Protein AF-A0ABD6TTY3-F1 (afdb_monomer_lite)

Structure (mmCIF, N/CA/C/O backbone):
data_AF-A0ABD6TTY3-F1
#
_entry.id   AF-A0ABD6TTY3-F1
#
loop_
_atom_site.group_PDB
_atom_site.id
_atom_site.type_symbol
_atom_site.label_atom_id
_atom_site.label_alt_id
_atom_site.label_comp_id
_atom_site.label_asym_id
_atom_site.label_entity_id
_atom_site.label_seq_id
_atom_site.pdbx_PDB_ins_code
_atom_site.Cartn_x
_atom_site.Cartn_y
_atom_site.Cartn_z
_atom_site.occupancy
_atom_site.B_iso_or_equiv
_atom_site.auth_seq_id
_atom_site.auth_comp_id
_atom_site.auth_asym_id
_atom_site.auth_atom_id
_atom_site.pdbx_PDB_model_num
ATOM 1 N N . MET A 1 1 ? -13.949 -12.393 4.006 1.00 60.75 1 MET A N 1
ATOM 2 C CA . MET A 1 1 ? -13.273 -13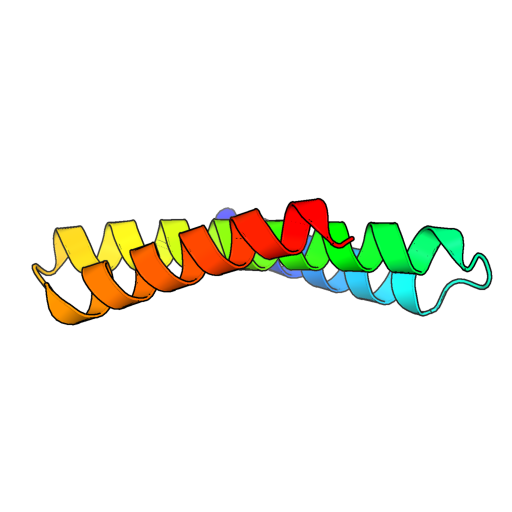.522 3.323 1.00 60.75 1 MET A CA 1
ATOM 3 C C . MET A 1 1 ? -12.875 -13.183 1.885 1.00 60.75 1 MET A C 1
ATOM 5 O O . MET A 1 1 ? -11.740 -13.463 1.538 1.00 60.75 1 MET A O 1
ATOM 9 N N . GLY A 1 2 ? -13.724 -12.522 1.080 1.00 71.69 2 GLY A N 1
ATOM 10 C CA . GLY A 1 2 ? -13.373 -12.145 -0.305 1.00 71.69 2 GLY A CA 1
ATOM 11 C C . GLY A 1 2 ? -12.181 -11.184 -0.448 1.00 71.69 2 GLY A C 1
ATOM 12 O O . GLY A 1 2 ? -11.320 -11.409 -1.291 1.00 71.69 2 GLY A O 1
ATOM 13 N N . THR A 1 3 ? -12.061 -10.175 0.422 1.00 81.25 3 THR A N 1
ATOM 14 C CA . THR A 1 3 ? -10.956 -9.196 0.376 1.00 81.25 3 THR A CA 1
ATOM 15 C C . THR A 1 3 ? -9.580 -9.845 0.540 1.00 81.25 3 THR A C 1
ATOM 17 O O . THR A 1 3 ? -8.630 -9.439 -0.115 1.00 81.25 3 THR A O 1
ATOM 20 N N . ASN A 1 4 ? -9.473 -10.907 1.345 1.00 87.12 4 ASN A N 1
ATOM 21 C CA . ASN A 1 4 ? -8.204 -11.607 1.568 1.00 87.12 4 ASN A CA 1
ATOM 22 C C . ASN A 1 4 ? -7.705 -12.306 0.296 1.00 87.12 4 ASN A C 1
ATOM 24 O O . ASN A 1 4 ? -6.509 -12.304 0.033 1.00 87.12 4 ASN A O 1
ATOM 28 N N . ILE A 1 5 ? -8.617 -12.868 -0.506 1.00 92.00 5 ILE A N 1
ATOM 29 C CA . ILE A 1 5 ? -8.279 -13.514 -1.783 1.00 92.00 5 ILE A CA 1
ATOM 30 C C . ILE A 1 5 ? -7.768 -12.466 -2.774 1.00 92.00 5 ILE A C 1
ATOM 32 O O . ILE A 1 5 ? -6.735 -12.670 -3.403 1.00 92.00 5 ILE A O 1
ATOM 36 N N . ILE A 1 6 ? -8.450 -11.320 -2.862 1.00 91.44 6 ILE A N 1
ATOM 37 C CA . ILE A 1 6 ? -8.040 -10.200 -3.721 1.00 91.44 6 ILE A CA 1
ATOM 38 C C . ILE A 1 6 ? -6.641 -9.707 -3.331 1.00 91.44 6 ILE A C 1
ATOM 40 O O . ILE A 1 6 ? -5.786 -9.540 -4.194 1.00 91.44 6 ILE A O 1
ATOM 44 N N . LEU A 1 7 ? -6.381 -9.531 -2.033 1.00 92.88 7 LEU A N 1
ATOM 45 C CA . LEU A 1 7 ? -5.076 -9.103 -1.526 1.00 92.88 7 LEU A CA 1
ATOM 46 C C . LEU A 1 7 ? -3.954 -10.093 -1.884 1.00 92.88 7 LEU A C 1
ATOM 48 O O . LEU A 1 7 ? -2.877 -9.665 -2.288 1.00 92.88 7 LEU A O 1
ATOM 52 N N . ILE A 1 8 ? -4.206 -11.402 -1.785 1.00 94.12 8 ILE A N 1
ATOM 53 C CA . ILE A 1 8 ? -3.231 -12.435 -2.174 1.00 94.12 8 ILE A CA 1
ATOM 54 C C . ILE A 1 8 ? -2.959 -12.394 -3.683 1.00 94.12 8 ILE A C 1
ATOM 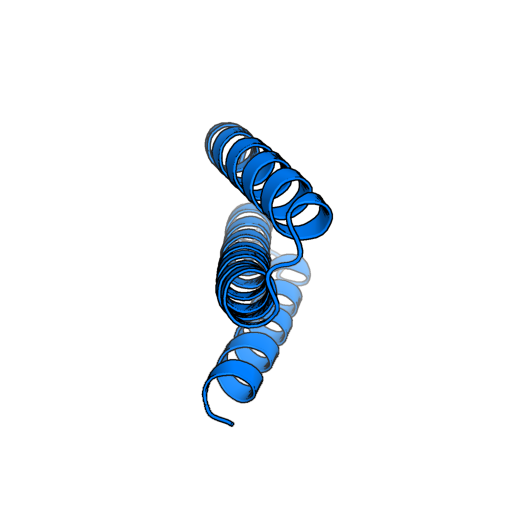56 O O . ILE A 1 8 ? -1.802 -12.442 -4.093 1.00 94.12 8 ILE A O 1
ATOM 60 N N . LEU A 1 9 ? -4.001 -12.261 -4.509 1.00 94.62 9 LEU A N 1
ATOM 61 C CA . LEU A 1 9 ? -3.852 -12.168 -5.965 1.00 94.62 9 LEU A CA 1
ATOM 62 C C . LEU A 1 9 ? -3.057 -10.929 -6.385 1.00 94.62 9 LEU A C 1
ATOM 64 O O . LEU A 1 9 ? -2.226 -11.023 -7.284 1.00 94.62 9 LEU A O 1
ATOM 68 N N . LEU A 1 10 ? -3.264 -9.793 -5.716 1.00 94.88 10 LEU A N 1
ATOM 69 C CA . LEU A 1 10 ? -2.505 -8.571 -5.982 1.00 94.88 10 LEU A CA 1
ATOM 70 C C . LEU A 1 10 ? -1.016 -8.734 -5.657 1.00 94.88 10 LEU A C 1
ATOM 72 O O . LEU A 1 10 ? -0.182 -8.293 -6.439 1.00 94.88 10 LEU A O 1
ATOM 76 N N . ILE A 1 11 ? -0.677 -9.408 -4.552 1.00 94.75 11 ILE A N 1
ATOM 77 C CA . ILE A 1 11 ? 0.724 -9.709 -4.213 1.00 94.75 11 ILE A CA 1
ATOM 78 C C . ILE A 1 11 ? 1.347 -10.634 -5.262 1.00 94.75 11 ILE A C 1
ATOM 80 O O . ILE A 1 11 ? 2.456 -10.373 -5.720 1.00 94.75 11 ILE A O 1
ATOM 84 N N . ILE A 1 12 ? 0.650 -11.705 -5.650 1.00 95.75 12 ILE A N 1
ATOM 85 C CA . ILE A 1 12 ? 1.162 -12.649 -6.653 1.00 95.75 12 ILE A CA 1
ATOM 86 C C . ILE A 1 12 ? 1.371 -11.935 -7.993 1.00 95.75 12 ILE A C 1
ATOM 88 O O . ILE A 1 12 ? 2.432 -12.084 -8.589 1.00 95.75 12 ILE A O 1
ATOM 92 N N . GLY A 1 13 ? 0.404 -11.123 -8.431 1.00 94.06 13 GLY A N 1
ATOM 93 C CA . GLY A 1 13 ? 0.513 -10.334 -9.658 1.00 94.06 13 GLY A CA 1
ATOM 94 C C . GLY A 1 13 ? 1.660 -9.323 -9.613 1.00 94.06 13 GLY A C 1
ATOM 95 O O . GLY A 1 13 ? 2.409 -9.222 -10.577 1.00 94.06 13 GLY A O 1
ATOM 96 N N . ALA A 1 14 ? 1.865 -8.639 -8.482 1.00 94.56 14 ALA A N 1
ATOM 97 C CA . ALA A 1 14 ? 3.000 -7.732 -8.312 1.00 94.56 14 ALA A CA 1
ATOM 98 C C . ALA A 1 14 ? 4.343 -8.463 -8.439 1.00 94.56 14 ALA A C 1
ATOM 100 O O . ALA A 1 14 ? 5.222 -8.008 -9.162 1.00 94.56 14 ALA A O 1
ATOM 101 N N . ILE A 1 15 ? 4.492 -9.614 -7.773 1.00 93.75 15 ILE A N 1
ATOM 102 C CA . ILE A 1 15 ? 5.712 -10.427 -7.860 1.00 93.75 15 ILE A CA 1
ATOM 103 C C . ILE A 1 15 ? 5.930 -10.904 -9.297 1.00 93.75 15 ILE A C 1
ATOM 105 O O . ILE A 1 15 ? 7.041 -10.812 -9.797 1.00 93.75 15 ILE A O 1
ATOM 109 N N . GLN A 1 16 ? 4.891 -11.384 -9.981 1.00 94.38 16 GLN A N 1
ATOM 110 C CA . GLN A 1 16 ? 5.018 -11.816 -11.375 1.00 94.38 16 GLN A CA 1
ATOM 111 C C . GLN A 1 16 ? 5.521 -10.692 -12.282 1.00 94.38 16 GLN A C 1
ATOM 113 O O . GLN A 1 16 ? 6.391 -10.938 -13.103 1.00 94.38 16 GLN A O 1
ATOM 118 N N . MET A 1 17 ? 5.014 -9.474 -12.095 1.00 93.19 17 MET A N 1
ATOM 119 C CA . MET A 1 17 ? 5.405 -8.312 -12.891 1.00 93.19 17 MET A CA 1
ATOM 120 C C . MET A 1 17 ? 6.834 -7.831 -12.592 1.00 93.19 17 MET A C 1
ATOM 122 O O . MET A 1 17 ? 7.546 -7.480 -13.520 1.00 93.19 17 MET A O 1
ATOM 126 N N . PHE A 1 18 ? 7.279 -7.863 -11.330 1.00 91.00 18 PHE A N 1
ATOM 127 C CA . PHE A 1 18 ? 8.645 -7.453 -10.951 1.00 91.00 18 PHE A CA 1
ATOM 128 C C . PHE A 1 18 ? 9.749 -8.431 -11.372 1.00 91.00 18 PHE A C 1
ATOM 130 O O . PHE A 1 18 ? 10.918 -8.064 -11.422 1.00 91.00 18 PHE A O 1
ATOM 137 N N . TYR A 1 19 ? 9.413 -9.708 -11.560 1.00 90.12 19 TYR A N 1
ATOM 138 C CA . TYR A 1 19 ? 10.372 -10.743 -11.965 1.00 90.12 19 TYR A CA 1
ATOM 139 C C . TYR A 1 19 ? 10.274 -11.076 -13.458 1.00 90.12 19 TYR A C 1
ATOM 141 O O . TYR A 1 19 ? 10.916 -12.026 -13.911 1.00 90.12 19 TYR A O 1
ATOM 149 N N . ASP A 1 20 ? 9.466 -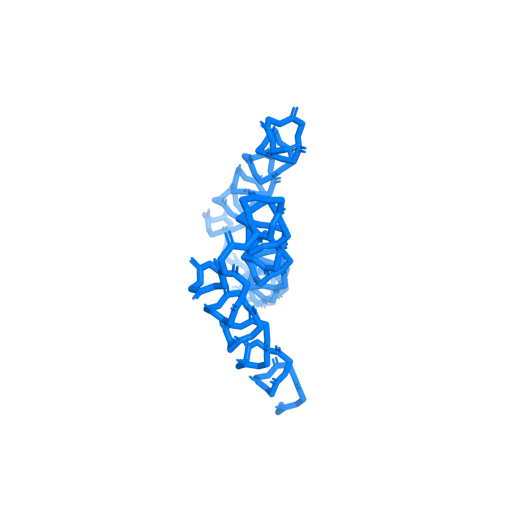10.324 -14.204 1.00 91.75 20 ASP A N 1
ATOM 150 C CA . ASP A 1 20 ? 9.420 -10.407 -15.656 1.00 91.75 20 ASP A CA 1
ATOM 151 C C . ASP A 1 20 ? 10.584 -9.622 -16.288 1.00 91.75 20 ASP A C 1
ATOM 153 O O . ASP A 1 20 ? 11.155 -8.724 -15.674 1.00 91.75 20 ASP A O 1
ATOM 157 N N . GLU A 1 21 ? 10.974 -9.988 -17.509 1.00 88.75 21 GLU A N 1
ATOM 158 C CA . GLU A 1 21 ? 12.125 -9.376 -18.186 1.00 88.75 21 GLU A CA 1
ATOM 159 C C . GLU A 1 21 ? 11.824 -7.982 -18.765 1.00 88.75 21 GLU A C 1
ATOM 161 O O . GLU A 1 21 ? 12.762 -7.231 -19.047 1.00 88.75 21 GLU A O 1
ATOM 166 N N . ASP A 1 22 ? 10.550 -7.616 -18.962 1.00 90.50 22 ASP A N 1
ATOM 167 C CA . ASP A 1 22 ? 10.181 -6.297 -19.482 1.00 90.50 22 ASP A CA 1
ATOM 168 C C . ASP A 1 22 ? 10.225 -5.235 -18.364 1.00 90.50 22 ASP A C 1
ATOM 170 O O . ASP A 1 22 ? 9.402 -5.271 -17.447 1.00 90.50 22 ASP A O 1
ATOM 174 N N . PRO A 1 23 ? 11.112 -4.225 -18.443 1.00 82.19 23 PRO A N 1
ATOM 175 C CA . PRO A 1 23 ? 11.227 -3.183 -17.419 1.00 82.19 23 PRO A CA 1
ATOM 176 C C . PRO A 1 23 ? 9.968 -2.308 -17.282 1.00 82.19 23 PRO A C 1
ATOM 178 O O . PRO A 1 23 ? 9.791 -1.615 -16.282 1.00 82.19 23 PRO A O 1
ATOM 181 N N . THR A 1 24 ? 9.057 -2.333 -18.256 1.00 87.19 24 THR A N 1
ATOM 182 C CA . THR A 1 24 ? 7.739 -1.691 -18.139 1.00 87.19 24 THR A CA 1
ATOM 183 C C . THR A 1 24 ? 6.884 -2.380 -17.071 1.00 87.19 24 THR A C 1
ATOM 185 O O . THR A 1 24 ? 6.058 -1.738 -16.416 1.00 87.19 24 THR A O 1
ATOM 188 N N . ASN A 1 25 ? 7.095 -3.680 -16.855 1.00 90.19 25 ASN A N 1
ATOM 189 C CA . ASN A 1 25 ? 6.339 -4.467 -15.890 1.00 90.19 25 ASN A CA 1
ATOM 190 C C . ASN A 1 25 ? 6.691 -4.117 -14.444 1.00 90.19 25 ASN A C 1
ATOM 192 O O . ASN A 1 25 ? 5.818 -4.225 -13.586 1.00 90.19 25 ASN A O 1
ATOM 196 N N . ASP A 1 26 ? 7.854 -3.527 -14.171 1.00 88.81 26 ASP A N 1
ATOM 197 C CA . ASP A 1 26 ? 8.162 -2.986 -12.843 1.00 88.81 26 ASP A CA 1
ATOM 198 C C . ASP A 1 26 ? 7.194 -1.863 -12.434 1.00 88.81 26 ASP A C 1
ATOM 200 O O . ASP A 1 26 ? 6.729 -1.813 -11.288 1.00 88.81 26 ASP A O 1
ATOM 204 N N . HIS A 1 27 ? 6.799 -1.000 -13.378 1.00 89.69 27 HIS A N 1
ATOM 205 C CA . HIS A 1 27 ? 5.789 0.035 -13.130 1.00 89.69 27 HIS A CA 1
ATOM 206 C C . HIS A 1 27 ? 4.417 -0.588 -12.832 1.00 89.69 27 HIS A C 1
ATOM 208 O O . HIS A 1 27 ? 3.732 -0.182 -11.887 1.00 89.69 27 HIS A O 1
ATOM 214 N N . PHE A 1 28 ? 4.025 -1.629 -13.577 1.00 90.56 28 PHE A N 1
ATOM 215 C CA . PHE A 1 28 ? 2.788 -2.367 -13.308 1.00 90.56 28 PHE A CA 1
ATOM 216 C C . PHE A 1 28 ? 2.834 -3.106 -11.965 1.00 90.56 28 PHE A C 1
ATOM 218 O O . PHE A 1 28 ? 1.858 -3.058 -11.217 1.00 90.56 28 PHE A O 1
ATOM 225 N N . GLY A 1 29 ? 3.964 -3.709 -11.592 1.00 91.62 29 GLY A N 1
ATOM 226 C CA . GLY A 1 29 ? 4.174 -4.300 -10.269 1.00 91.62 29 GLY A CA 1
ATOM 227 C C . GLY A 1 29 ? 3.991 -3.272 -9.150 1.00 91.62 29 GLY A C 1
ATOM 228 O O . GLY A 1 29 ? 3.288 -3.531 -8.165 1.00 91.62 29 GLY A O 1
ATOM 229 N N . GLY A 1 30 ? 4.519 -2.060 -9.343 1.00 91.19 30 GLY A N 1
ATOM 230 C CA . GLY A 1 30 ? 4.292 -0.912 -8.461 1.00 91.19 30 GLY A CA 1
ATOM 231 C C . GLY A 1 30 ? 2.811 -0.543 -8.322 1.00 91.19 30 GLY A C 1
ATOM 232 O O . GLY A 1 30 ? 2.322 -0.355 -7.204 1.00 91.19 30 GLY A O 1
ATOM 233 N N . LEU A 1 31 ? 2.064 -0.512 -9.431 1.00 92.31 31 LEU A N 1
ATOM 234 C CA . LEU A 1 31 ? 0.613 -0.270 -9.436 1.00 92.31 31 LEU A CA 1
ATOM 235 C C . LEU A 1 31 ? -0.165 -1.357 -8.683 1.00 92.31 31 LEU A C 1
ATOM 237 O O . LEU A 1 31 ? -1.051 -1.036 -7.888 1.00 92.31 31 LEU A O 1
ATOM 241 N N . PHE A 1 32 ? 0.185 -2.633 -8.855 1.00 92.88 32 PHE A N 1
ATOM 242 C CA . PHE A 1 32 ? -0.432 -3.732 -8.100 1.00 92.88 32 PHE A CA 1
ATOM 243 C C . PHE A 1 32 ? -0.203 -3.580 -6.589 1.00 92.88 32 PHE A C 1
ATOM 245 O O . PHE A 1 32 ? -1.139 -3.753 -5.799 1.00 92.88 32 PHE A O 1
ATOM 252 N N . MET A 1 33 ? 1.006 -3.186 -6.178 1.00 93.00 33 MET A N 1
ATOM 253 C CA . MET A 1 33 ? 1.321 -2.914 -4.772 1.00 93.00 33 MET A CA 1
ATOM 254 C C . MET A 1 33 ? 0.550 -1.705 -4.232 1.00 93.00 33 MET A C 1
ATOM 256 O O . MET A 1 33 ? 0.026 -1.763 -3.118 1.00 93.00 33 MET A O 1
ATOM 260 N N . MET A 1 34 ? 0.406 -0.631 -5.011 1.00 92.19 34 MET A N 1
ATOM 261 C CA . MET A 1 34 ? -0.415 0.521 -4.620 1.00 92.19 34 MET A CA 1
ATOM 262 C C . MET A 1 34 ? -1.872 0.134 -4.381 1.00 92.19 34 MET A C 1
ATOM 264 O O . MET A 1 34 ? -2.436 0.491 -3.347 1.00 92.19 34 MET A O 1
ATOM 268 N N . VAL A 1 35 ? -2.479 -0.634 -5.289 1.00 92.94 35 VAL A N 1
ATOM 269 C CA . VAL A 1 35 ? -3.864 -1.105 -5.130 1.00 92.94 35 VAL A CA 1
ATOM 270 C C . VAL A 1 35 ? -3.994 -1.992 -3.890 1.00 92.94 35 VAL A C 1
A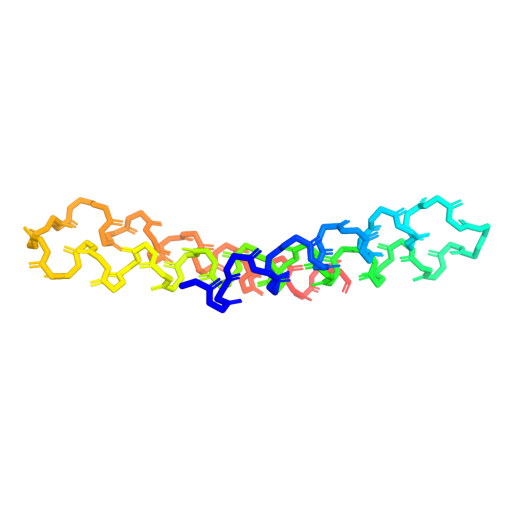TOM 272 O O . VAL A 1 35 ? -4.938 -1.826 -3.114 1.00 92.94 35 VAL A O 1
ATOM 275 N N . PHE A 1 36 ? -3.025 -2.879 -3.645 1.00 94.69 36 PHE A N 1
ATOM 276 C CA . PHE A 1 36 ? -2.976 -3.698 -2.432 1.00 94.69 36 PHE A CA 1
ATOM 277 C C . PHE A 1 36 ? -2.988 -2.838 -1.160 1.00 94.69 36 PHE A C 1
ATOM 279 O O . PHE A 1 36 ? -3.821 -3.044 -0.271 1.00 94.69 36 PHE A O 1
ATOM 286 N N . PHE A 1 37 ? -2.098 -1.846 -1.076 1.00 92.75 37 PHE A N 1
ATOM 287 C CA . PHE A 1 37 ? -2.022 -0.959 0.083 1.00 92.75 37 PHE A CA 1
ATOM 288 C C . PHE A 1 37 ? -3.266 -0.073 0.212 1.00 92.75 37 PHE A C 1
ATOM 290 O O . PHE A 1 37 ? -3.755 0.101 1.327 1.00 92.75 37 PHE A O 1
ATOM 297 N N . GLY A 1 38 ? -3.839 0.406 -0.894 1.00 92.62 38 GLY A N 1
ATOM 298 C CA . GLY A 1 38 ? -5.085 1.176 -0.895 1.00 92.62 38 GLY A CA 1
ATOM 299 C C . GLY A 1 38 ? -6.260 0.394 -0.304 1.00 92.62 38 GLY A C 1
ATOM 300 O O . GLY A 1 38 ? -6.939 0.882 0.601 1.00 92.62 38 GLY A O 1
ATOM 301 N N . ILE A 1 39 ? -6.461 -0.858 -0.731 1.00 92.44 39 ILE A N 1
ATOM 302 C CA . ILE A 1 39 ? -7.508 -1.736 -0.176 1.00 92.44 39 ILE A CA 1
ATOM 303 C C . ILE A 1 39 ? -7.271 -1.988 1.318 1.00 92.44 39 ILE A C 1
ATOM 305 O O . ILE A 1 39 ? -8.222 -1.984 2.107 1.00 92.44 39 ILE A O 1
ATOM 309 N N . LYS A 1 40 ? -6.011 -2.190 1.722 1.00 91.81 40 LYS A N 1
ATOM 310 C CA . LYS A 1 40 ? -5.643 -2.416 3.124 1.00 91.81 40 LYS A CA 1
ATOM 311 C C . LYS A 1 40 ? -5.933 -1.190 3.995 1.00 91.81 40 LYS A C 1
ATOM 313 O O . LYS A 1 40 ? -6.532 -1.351 5.054 1.00 91.81 40 LYS A O 1
ATOM 318 N N . ILE A 1 41 ? -5.572 0.010 3.536 1.00 92.06 41 ILE A N 1
ATOM 319 C CA . ILE A 1 41 ? -5.837 1.273 4.243 1.00 92.06 41 ILE A CA 1
ATOM 320 C C . ILE A 1 41 ? -7.343 1.493 4.389 1.00 92.06 41 ILE A C 1
ATOM 322 O O . ILE A 1 41 ? -7.803 1.754 5.492 1.00 92.06 41 ILE A O 1
ATOM 326 N N . ILE A 1 42 ? -8.135 1.313 3.326 1.00 90.69 42 ILE A N 1
ATOM 327 C CA . ILE A 1 42 ? -9.600 1.474 3.397 1.00 90.69 42 ILE A CA 1
ATOM 328 C C . ILE A 1 42 ? -10.223 0.463 4.371 1.00 90.69 42 ILE A C 1
ATOM 330 O O . ILE A 1 42 ? -11.120 0.806 5.143 1.00 90.69 42 ILE A O 1
ATOM 334 N N . SER A 1 43 ? -9.744 -0.784 4.354 1.00 90.19 43 SER A N 1
ATOM 335 C CA . SER A 1 43 ? -10.231 -1.836 5.256 1.00 90.19 43 SER A CA 1
ATOM 336 C C . SER A 1 43 ? -9.922 -1.511 6.719 1.00 90.19 43 SER A C 1
ATOM 338 O O . SER A 1 43 ? -10.808 -1.623 7.568 1.00 90.19 43 SER A O 1
ATOM 340 N N . ASN A 1 44 ? -8.695 -1.062 7.001 1.00 89.69 44 ASN A N 1
ATOM 341 C CA . ASN A 1 44 ? -8.290 -0.605 8.328 1.00 89.69 44 ASN A CA 1
ATOM 342 C C . ASN A 1 44 ? -9.088 0.622 8.763 1.00 89.69 44 ASN A C 1
ATOM 344 O O . ASN A 1 44 ? -9.645 0.620 9.851 1.00 89.69 44 ASN A O 1
ATOM 348 N N . PHE A 1 45 ? -9.241 1.613 7.889 1.00 90.19 45 PHE A N 1
ATOM 349 C CA . PHE A 1 45 ? -9.984 2.836 8.167 1.00 90.19 45 PHE A CA 1
ATOM 350 C C . PHE A 1 45 ? -11.436 2.552 8.564 1.00 90.19 45 PHE A C 1
ATOM 352 O O . PHE A 1 45 ? -11.936 3.089 9.553 1.00 90.19 45 PHE A O 1
ATOM 359 N N . MET A 1 46 ? -12.108 1.652 7.839 1.00 89.25 46 MET A N 1
ATOM 360 C CA . MET A 1 46 ? -13.469 1.216 8.166 1.00 89.25 46 MET A CA 1
ATOM 361 C C . MET A 1 46 ? -13.543 0.557 9.553 1.00 89.25 46 MET A C 1
ATOM 363 O O . MET A 1 46 ? -14.502 0.774 10.297 1.00 89.25 46 MET A O 1
ATOM 367 N N . MET A 1 47 ? -12.530 -0.234 9.915 1.00 89.75 47 MET A N 1
ATOM 368 C CA . MET A 1 47 ? -12.435 -0.881 11.224 1.00 89.75 47 MET A CA 1
ATOM 369 C C . MET A 1 47 ? -12.148 0.135 12.338 1.00 89.75 47 MET A C 1
ATOM 371 O O . MET A 1 47 ? -12.871 0.157 13.331 1.00 89.75 47 MET A O 1
ATOM 375 N N . SER A 1 48 ? -11.203 1.052 12.125 1.00 90.25 48 SER A N 1
ATOM 376 C CA . SER A 1 48 ? -10.857 2.145 13.042 1.00 90.25 48 SER A CA 1
ATOM 377 C C . SER A 1 48 ? -12.054 3.060 13.328 1.00 90.25 48 SER A C 1
ATOM 379 O O . SER A 1 48 ? -12.264 3.460 14.472 1.00 90.25 48 SER A O 1
ATOM 381 N N . ILE A 1 49 ? -12.891 3.356 12.322 1.00 89.56 49 ILE A N 1
ATOM 382 C CA . ILE A 1 49 ? -14.157 4.088 12.514 1.00 89.56 49 ILE A CA 1
ATOM 383 C C . ILE A 1 49 ? -15.116 3.294 13.394 1.00 89.56 49 ILE A C 1
ATOM 385 O O . ILE A 1 49 ? -15.688 3.848 14.333 1.00 89.56 49 ILE A O 1
ATOM 389 N N . LYS A 1 50 ? -15.299 2.006 13.093 1.00 90.56 50 LYS A N 1
ATOM 390 C CA . LYS A 1 50 ? -16.207 1.134 13.843 1.00 90.56 50 LYS A CA 1
ATOM 391 C C . LYS A 1 50 ? -15.794 1.006 15.313 1.00 90.56 50 LYS A C 1
ATOM 393 O O . LYS A 1 50 ? -16.659 0.918 16.179 1.00 90.56 50 LYS A O 1
ATOM 398 N N . GLU A 1 51 ? -14.495 1.011 15.584 1.00 90.88 51 GLU A N 1
ATOM 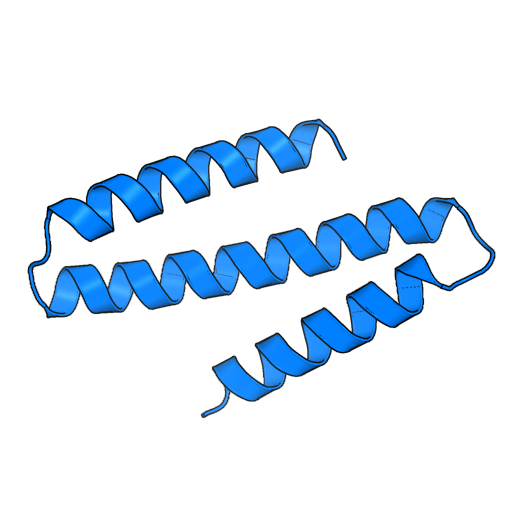399 C CA . GLU A 1 51 ? -13.915 0.902 16.927 1.00 90.88 51 GLU A CA 1
ATOM 400 C C . GLU A 1 51 ? -13.738 2.262 17.624 1.00 90.88 51 GLU A C 1
ATOM 402 O O . GLU A 1 51 ? -13.452 2.315 18.819 1.00 90.88 51 GLU A O 1
ATOM 407 N N . GLY A 1 52 ? -13.952 3.373 16.910 1.00 89.44 52 GLY A N 1
ATOM 408 C CA . GLY A 1 52 ? -13.803 4.727 17.446 1.00 89.44 52 GLY A CA 1
ATOM 409 C C . GLY A 1 52 ? -12.350 5.150 17.696 1.00 89.44 52 GLY A C 1
ATOM 410 O O . GLY A 1 52 ? -12.116 6.120 18.427 1.00 89.44 52 GLY A O 1
ATOM 411 N N . ASP A 1 53 ? -11.370 4.465 17.100 1.00 90.19 53 ASP A N 1
ATOM 412 C CA . ASP A 1 53 ? -9.949 4.776 17.262 1.00 90.19 53 ASP A CA 1
ATOM 413 C C . ASP A 1 53 ? -9.524 5.960 16.381 1.00 90.19 53 ASP A C 1
ATOM 415 O O . ASP A 1 53 ? -9.090 5.832 15.234 1.00 90.19 53 ASP A O 1
ATOM 419 N N . LYS A 1 54 ? -9.605 7.154 16.968 1.00 84.25 54 LYS A N 1
ATOM 420 C CA . LYS A 1 54 ? -9.245 8.422 16.319 1.00 84.25 54 LYS A CA 1
ATOM 421 C C . LYS A 1 54 ? -7.776 8.506 15.892 1.00 84.25 54 LYS A C 1
ATOM 423 O O . LYS A 1 54 ? -7.479 9.260 14.967 1.00 84.25 54 LYS A O 1
ATOM 428 N N . LYS A 1 55 ? -6.854 7.792 16.552 1.00 88.25 55 LYS A N 1
ATOM 429 C CA . LYS A 1 55 ? -5.423 7.848 16.200 1.00 88.25 55 LYS A CA 1
ATOM 430 C C . LYS A 1 55 ? -5.161 7.077 14.915 1.00 88.25 55 LYS A C 1
ATOM 432 O O . LYS A 1 55 ? -4.522 7.614 14.013 1.00 88.25 55 LYS A O 1
ATOM 437 N N . SER A 1 56 ? -5.700 5.865 14.821 1.00 88.94 56 SER A N 1
ATOM 438 C CA . SER A 1 56 ? -5.548 5.016 13.636 1.00 88.94 56 SER A CA 1
ATOM 439 C C . SER A 1 56 ? -6.188 5.650 12.400 1.00 88.94 56 SER A C 1
ATOM 441 O O . SER A 1 56 ? -5.555 5.694 11.352 1.00 88.94 56 SER A O 1
ATOM 443 N N . ILE A 1 57 ? -7.353 6.295 12.549 1.00 88.94 57 ILE A N 1
ATOM 444 C CA . ILE A 1 57 ? -7.997 7.079 11.476 1.00 88.94 57 ILE A CA 1
ATOM 445 C C . ILE A 1 57 ? -7.051 8.142 10.894 1.00 88.94 57 ILE A C 1
ATOM 447 O O . ILE A 1 57 ? -6.964 8.293 9.677 1.00 88.94 57 ILE A O 1
ATOM 451 N N . PHE A 1 58 ? -6.336 8.891 11.742 1.00 88.88 58 PHE A N 1
ATOM 452 C CA . PHE A 1 58 ? -5.425 9.940 11.273 1.00 88.88 58 PHE A CA 1
ATOM 453 C C . PHE A 1 58 ? -4.221 9.361 10.516 1.00 88.88 58 PHE A C 1
ATOM 455 O O . PHE A 1 58 ? -3.802 9.914 9.499 1.00 88.88 58 PHE A O 1
ATOM 462 N N . ILE A 1 59 ? -3.695 8.227 10.987 1.00 91.62 59 ILE A N 1
ATOM 463 C CA . ILE A 1 59 ? -2.611 7.498 10.318 1.00 91.62 59 ILE A CA 1
ATOM 464 C C . ILE A 1 59 ? -3.082 6.985 8.954 1.00 91.62 59 ILE A C 1
ATOM 466 O O . ILE A 1 59 ? -2.391 7.197 7.960 1.00 91.62 59 ILE A O 1
ATOM 470 N N . ASP A 1 60 ? -4.266 6.377 8.887 1.00 91.12 60 ASP A N 1
ATOM 471 C CA . ASP A 1 60 ? -4.837 5.836 7.650 1.00 91.12 60 ASP A CA 1
ATOM 472 C C . ASP A 1 60 ? -5.035 6.937 6.593 1.00 91.12 60 ASP A C 1
ATOM 474 O O . ASP A 1 60 ? -4.665 6.757 5.433 1.00 91.12 60 ASP A O 1
ATOM 478 N N . VAL A 1 61 ? -5.528 8.117 6.989 1.00 89.94 61 VAL A N 1
ATOM 479 C CA . VAL A 1 61 ? -5.652 9.279 6.087 1.00 89.94 61 VAL A CA 1
ATOM 480 C C . VAL A 1 61 ? -4.282 9.756 5.598 1.00 89.94 61 VAL A C 1
ATOM 482 O O . VAL A 1 61 ? -4.113 10.015 4.406 1.00 89.94 61 VAL A O 1
ATOM 485 N N . GLY A 1 62 ? -3.287 9.839 6.485 1.00 92.12 62 GLY A N 1
ATOM 486 C CA . GLY A 1 62 ? -1.920 10.208 6.109 1.00 92.12 62 GLY A CA 1
ATOM 487 C C . GLY A 1 62 ? -1.301 9.225 5.112 1.00 92.12 62 GLY A C 1
ATOM 488 O O . GLY A 1 62 ? -0.708 9.642 4.117 1.00 92.12 62 GLY A O 1
ATOM 489 N N . LEU A 1 63 ? -1.498 7.923 5.331 1.00 92.19 63 LEU A N 1
ATOM 490 C CA . LEU A 1 63 ? -1.050 6.874 4.413 1.00 92.19 63 LEU A CA 1
ATOM 491 C C . LEU A 1 63 ? -1.771 6.951 3.064 1.00 92.19 63 LEU A C 1
A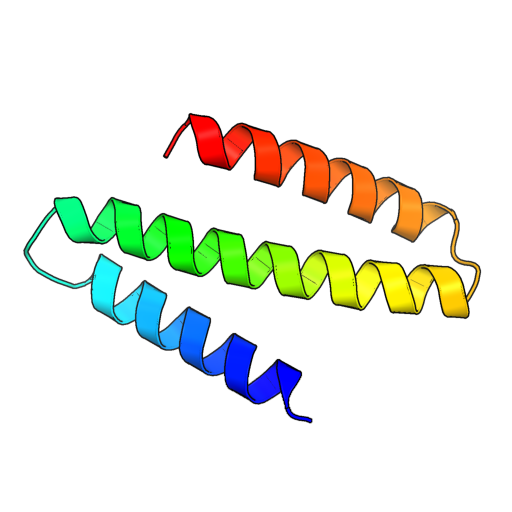TOM 493 O O . LEU A 1 63 ? -1.141 6.745 2.032 1.00 92.19 63 LEU A O 1
ATOM 497 N N . MET A 1 64 ? -3.061 7.289 3.047 1.00 90.75 64 MET A N 1
ATOM 498 C CA . MET A 1 64 ? -3.837 7.436 1.813 1.00 90.75 64 MET A CA 1
ATOM 499 C C . MET A 1 64 ? -3.361 8.629 0.973 1.00 90.75 64 MET A C 1
ATOM 501 O O . MET A 1 64 ? -3.246 8.517 -0.246 1.00 90.75 64 MET A O 1
ATOM 505 N N . ILE A 1 65 ? -3.008 9.743 1.622 1.00 91.38 65 ILE A N 1
ATOM 506 C CA . ILE A 1 65 ? -2.387 10.903 0.964 1.00 91.38 65 ILE A CA 1
ATOM 507 C C . ILE A 1 65 ? -1.008 10.530 0.412 1.00 91.38 65 ILE A C 1
ATOM 509 O O . ILE A 1 65 ? -0.705 10.838 -0.738 1.00 91.38 65 ILE A O 1
ATOM 513 N N . PHE A 1 66 ? -0.183 9.835 1.198 1.00 90.94 66 PHE A N 1
ATOM 514 C CA . PHE A 1 66 ? 1.124 9.360 0.739 1.00 90.94 66 PHE A CA 1
ATOM 515 C C . PHE A 1 66 ? 0.997 8.447 -0.487 1.00 90.94 66 PHE A C 1
ATOM 517 O O . PHE A 1 66 ? 1.722 8.618 -1.465 1.00 90.94 66 PHE A O 1
ATOM 524 N N . LEU A 1 67 ? 0.030 7.527 -0.467 1.00 91.38 67 LEU A N 1
ATOM 525 C CA . LEU A 1 67 ? -0.243 6.620 -1.578 1.00 91.38 67 LEU A CA 1
ATOM 526 C C . LEU A 1 67 ? -0.688 7.375 -2.840 1.00 91.38 67 LEU A C 1
ATOM 528 O O . LEU A 1 67 ? -0.274 7.030 -3.942 1.00 91.38 67 LEU A O 1
ATOM 532 N N . PHE A 1 68 ? -1.485 8.434 -2.676 1.00 88.56 68 PHE A N 1
ATOM 533 C CA . PHE A 1 68 ? -1.893 9.305 -3.776 1.00 88.56 68 PHE A CA 1
ATOM 534 C C . PHE A 1 68 ? -0.705 10.044 -4.399 1.00 88.56 68 PHE A C 1
ATOM 536 O O . PHE A 1 68 ? -0.616 10.116 -5.617 1.00 88.56 68 PHE A O 1
ATOM 543 N N . PHE A 1 69 ? 0.237 10.547 -3.596 1.00 89.56 69 PHE A N 1
ATOM 544 C CA . PHE A 1 69 ? 1.461 11.154 -4.130 1.00 89.56 69 PHE A CA 1
ATOM 545 C C . PHE A 1 69 ? 2.346 10.142 -4.856 1.00 89.56 69 PHE A C 1
ATOM 547 O O . PHE A 1 69 ? 2.890 10.462 -5.911 1.00 89.56 69 PHE A O 1
ATOM 554 N N . LEU A 1 70 ? 2.463 8.925 -4.321 1.00 87.25 70 LEU A N 1
ATOM 555 C CA . LEU A 1 70 ? 3.244 7.857 -4.943 1.00 87.25 70 LEU A CA 1
ATOM 556 C C . LEU A 1 70 ? 2.703 7.487 -6.335 1.00 87.25 70 LEU A C 1
ATOM 558 O O . LEU A 1 70 ? 3.491 7.192 -7.226 1.00 87.25 70 LEU A O 1
ATOM 562 N N . LEU A 1 71 ? 1.386 7.592 -6.551 1.00 86.00 71 LEU A N 1
ATOM 563 C CA . LEU A 1 71 ? 0.755 7.368 -7.856 1.00 86.00 71 LEU A CA 1
ATOM 564 C C . LEU A 1 71 ? 1.260 8.326 -8.947 1.00 86.00 71 LEU A C 1
ATOM 566 O O . LEU A 1 71 ? 1.343 7.928 -10.098 1.00 86.00 71 LEU A O 1
ATOM 570 N N . PHE A 1 72 ? 1.595 9.575 -8.610 1.00 83.50 72 PHE A N 1
ATOM 571 C CA . PHE A 1 72 ? 2.132 10.538 -9.586 1.00 83.50 72 PHE A CA 1
ATOM 572 C C . PHE A 1 72 ? 3.625 10.350 -9.868 1.00 83.50 72 PHE A C 1
ATOM 574 O O . PHE A 1 72 ? 4.161 11.011 -10.755 1.00 83.50 72 PHE A O 1
ATOM 581 N N . LEU A 1 73 ? 4.300 9.521 -9.071 1.00 81.56 73 LEU A N 1
ATOM 582 C CA . LEU A 1 73 ? 5.736 9.281 -9.165 1.00 81.56 73 LEU A CA 1
ATOM 583 C C . LEU A 1 73 ? 6.061 7.978 -9.912 1.00 81.56 73 LEU A C 1
ATOM 585 O O . LEU A 1 73 ? 7.177 7.846 -10.411 1.00 81.56 73 LEU A O 1
ATOM 589 N N . VAL A 1 74 ? 5.105 7.044 -9.970 1.00 72.50 74 VAL A N 1
ATOM 590 C CA . VAL A 1 74 ? 5.197 5.760 -10.686 1.00 72.50 74 VAL A CA 1
ATOM 591 C C . VAL A 1 74 ? 4.859 5.893 -12.161 1.00 72.50 74 VAL A C 1
ATOM 593 O O . VAL A 1 74 ? 3.992 6.719 -12.514 1.00 72.50 74 VAL A O 1
#

Organism: NCBI:txid1890302

Foldseek 3Di:
DVLVVLLVVLQVQLVVLCPDPDPVSPVVSVVSVLVSVLSVLVVQCVVCVVVVPPVSVVVSVVVVVVSVVVVVVD

Secondary structure (DSSP, 8-state):
-HHHHHHHHHHHHHHHHHTSS-HHHHHHHHHHHHHHHHHHHHHHHHHHHHHT-HHHHHHHHHHHHHHHHHHTT-

Radius of gyration: 14.15 Å; chains: 1; bounding box: 28×25×37 Å

Sequence (74 aa):
MGTNIILILLIIGAIQMFYDEDPTNDHFGGLFMMVFFGIKIISNFMMSIKEGDKKSIFIDVGLMIFLFFLLFLV

pLDDT: mean 89.66, std 5.39, range [60.75, 95.75]